Protein AF-A0A2A5PDM1-F1 (afdb_monomer)

Solvent-accessible surface area (backbone atoms only — not comparable to full-atom values): 4080 Å² total; per-residue (Å²): 88,80,44,75,78,89,86,54,77,47,7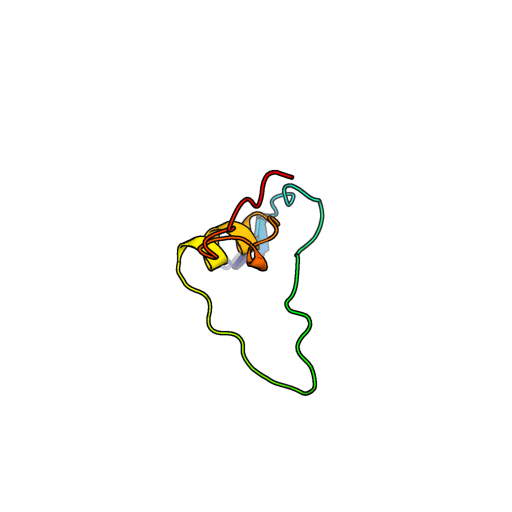7,57,83,78,86,35,78,67,74,42,74,64,73,79,90,60,68,90,85,59,85,81,90,69,56,72,68,29,46,56,27,39,78,42,16,37,71,26,90,60,55,90,53,84,74,78,79,80,82,128

Mean predicted aligned error: 8.23 Å

Foldseek 3Di:
DWDDPPVGIDDDDDAAPVRDFPDDPDDDDDDDDADPQLVVCRVNRHNSVPPPPPPPPPDD

Structure (mmCIF, N/CA/C/O backbone):
data_AF-A0A2A5PDM1-F1
#
_entry.id   AF-A0A2A5PDM1-F1
#
loop_
_atom_site.group_PDB
_atom_site.id
_atom_site.type_symbol
_atom_site.label_atom_id
_atom_site.label_alt_id
_atom_site.label_comp_id
_atom_site.label_asym_id
_atom_site.label_entity_id
_atom_site.label_seq_id
_atom_site.pdbx_PDB_ins_code
_atom_site.Cartn_x
_atom_site.Cartn_y
_atom_site.Cartn_z
_atom_site.occupancy
_atom_site.B_iso_or_equiv
_atom_site.auth_seq_id
_atom_site.auth_comp_id
_atom_site.auth_asym_id
_atom_site.auth_atom_id
_atom_site.pdbx_PDB_model_num
ATOM 1 N N . VAL A 1 1 ? 1.064 5.776 -5.924 1.00 83.00 1 VAL A N 1
ATOM 2 C CA . VAL A 1 1 ? 1.665 5.314 -7.195 1.00 83.00 1 VAL A CA 1
ATOM 3 C C . VAL A 1 1 ? 3.019 5.968 -7.326 1.00 83.00 1 VAL A C 1
ATOM 5 O O . VAL A 1 1 ? 3.102 7.167 -7.081 1.00 83.00 1 VAL A O 1
ATOM 8 N N . LEU A 1 2 ? 4.044 5.182 -7.642 1.00 91.50 2 LEU A N 1
ATOM 9 C CA . LEU A 1 2 ? 5.370 5.685 -7.971 1.00 91.50 2 LEU A CA 1
ATOM 10 C C . LEU A 1 2 ? 5.556 5.533 -9.481 1.00 91.50 2 LEU A C 1
ATOM 12 O O . LEU A 1 2 ? 5.341 4.436 -9.996 1.00 91.50 2 LEU A O 1
ATOM 16 N N . VAL A 1 3 ? 5.896 6.612 -10.177 1.00 92.56 3 VAL A N 1
ATOM 17 C CA . VAL A 1 3 ? 6.121 6.599 -11.630 1.00 92.56 3 VAL A CA 1
ATOM 18 C C . VAL A 1 3 ? 7.490 7.196 -11.911 1.00 92.56 3 VAL A C 1
ATOM 20 O O . VAL A 1 3 ? 7.806 8.260 -11.388 1.00 92.56 3 VAL A O 1
ATOM 23 N N . HIS A 1 4 ? 8.292 6.516 -12.725 1.00 95.31 4 HIS A N 1
ATOM 24 C CA . HIS A 1 4 ? 9.543 7.054 -13.248 1.00 95.31 4 HIS A CA 1
ATOM 25 C C . HIS A 1 4 ? 9.319 7.521 -14.688 1.00 95.31 4 HIS A C 1
ATOM 27 O O . HIS A 1 4 ? 8.835 6.739 -15.506 1.00 95.31 4 HIS A O 1
ATOM 33 N N . ASP A 1 5 ? 9.655 8.772 -14.992 1.00 93.06 5 ASP A N 1
ATOM 34 C CA . ASP A 1 5 ? 9.413 9.392 -16.306 1.00 93.06 5 ASP A CA 1
ATOM 35 C C . ASP A 1 5 ? 10.690 9.571 -17.151 1.00 93.06 5 ASP A C 1
ATOM 37 O O . ASP A 1 5 ? 10.631 10.111 -18.253 1.00 93.06 5 ASP A O 1
ATOM 41 N N . GLY A 1 6 ? 11.843 9.101 -16.660 1.00 93.31 6 GLY A N 1
ATOM 42 C CA . GLY A 1 6 ? 13.143 9.257 -17.324 1.00 93.31 6 GLY A CA 1
ATOM 43 C C . GLY A 1 6 ? 13.929 10.498 -16.893 1.00 93.31 6 GLY A C 1
ATOM 44 O O . GLY A 1 6 ? 15.132 10.552 -17.140 1.00 93.31 6 GLY A O 1
ATOM 45 N N . LEU A 1 7 ? 13.290 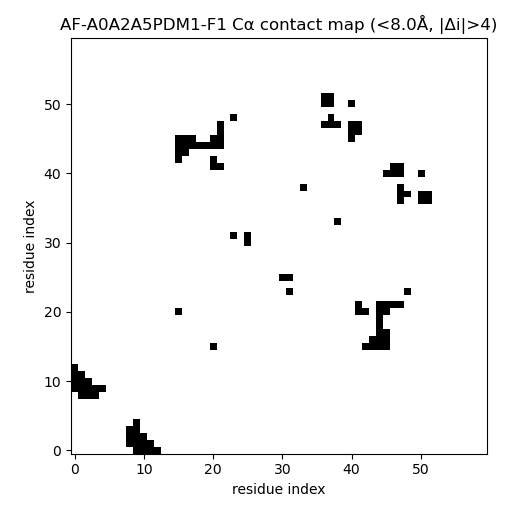11.456 -16.216 1.00 94.00 7 LEU A N 1
ATOM 46 C CA . LEU A 1 7 ? 13.924 12.656 -15.650 1.00 94.00 7 LEU A CA 1
ATOM 47 C C . LEU A 1 7 ? 13.880 12.654 -14.118 1.00 94.00 7 LEU A C 1
ATOM 49 O O . LEU A 1 7 ? 14.720 13.277 -13.468 1.00 94.00 7 LEU A O 1
ATOM 53 N N . GLY A 1 8 ? 12.923 11.938 -13.534 1.00 92.44 8 GLY A N 1
ATOM 54 C CA . GLY A 1 8 ? 12.782 11.797 -12.099 1.00 92.44 8 GLY A CA 1
ATOM 55 C C . GLY A 1 8 ? 11.675 10.828 -11.701 1.00 92.44 8 GLY A C 1
ATOM 56 O O . GLY A 1 8 ? 11.233 9.968 -12.467 1.00 92.44 8 GLY A O 1
ATOM 57 N N . ILE A 1 9 ? 11.256 10.949 -10.441 1.00 95.56 9 ILE A N 1
ATOM 58 C CA . ILE A 1 9 ? 10.237 10.098 -9.832 1.00 95.56 9 ILE A CA 1
ATOM 59 C C . ILE A 1 9 ? 9.069 10.960 -9.361 1.00 95.56 9 ILE A C 1
ATOM 61 O O . ILE A 1 9 ? 9.244 11.892 -8.577 1.00 95.56 9 ILE A O 1
ATOM 65 N N . TRP A 1 10 ? 7.865 10.581 -9.775 1.00 95.12 10 TRP A N 1
ATOM 66 C CA . TRP A 1 10 ? 6.612 11.147 -9.296 1.00 95.12 10 TRP A CA 1
ATOM 67 C C . TRP A 1 10 ? 5.972 10.233 -8.255 1.00 95.12 10 TRP A C 1
ATOM 69 O O . TRP A 1 10 ? 5.843 9.023 -8.466 1.00 95.12 10 TRP A O 1
ATOM 79 N N . LEU A 1 11 ? 5.518 10.825 -7.147 1.00 93.50 11 LEU A N 1
ATOM 80 C CA . LEU A 1 11 ? 4.749 10.142 -6.111 1.00 93.50 11 LEU A CA 1
ATOM 81 C C . LEU A 1 11 ? 3.341 10.729 -6.010 1.00 93.50 11 LEU A C 1
ATOM 83 O O . LEU A 1 11 ? 3.148 11.845 -5.536 1.00 93.50 11 LEU A O 1
ATOM 87 N N . CYS A 1 12 ? 2.340 9.930 -6.372 1.00 90.69 12 CYS A N 1
ATOM 88 C CA . CYS A 1 12 ? 0.945 10.226 -6.055 1.00 90.69 12 CYS A CA 1
ATOM 89 C C . CYS A 1 12 ? 0.550 9.477 -4.779 1.00 90.69 12 CYS A C 1
ATOM 91 O O . CYS A 1 12 ? 0.501 8.238 -4.777 1.00 90.69 12 CYS A O 1
ATOM 93 N N . ALA A 1 13 ? 0.234 10.216 -3.716 1.00 90.19 13 ALA A N 1
ATOM 94 C CA . ALA A 1 13 ? -0.303 9.681 -2.469 1.00 90.19 13 ALA A CA 1
ATOM 95 C C . ALA A 1 13 ? -1.730 10.200 -2.244 1.00 90.19 13 ALA A C 1
ATOM 97 O O . ALA A 1 13 ? -2.011 11.374 -2.466 1.00 90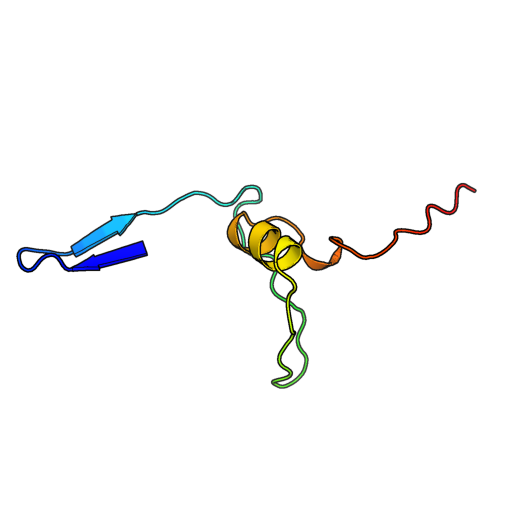.19 13 ALA A O 1
ATOM 98 N N . ARG A 1 14 ? -2.632 9.326 -1.784 1.00 90.31 14 ARG A N 1
ATOM 99 C CA . ARG A 1 14 ? -3.966 9.705 -1.298 1.00 90.31 14 ARG A CA 1
ATOM 100 C C . ARG A 1 14 ? -4.094 9.290 0.158 1.00 90.31 14 ARG A C 1
ATOM 102 O O . ARG A 1 14 ? -3.601 8.225 0.533 1.00 90.31 14 ARG A O 1
ATOM 109 N N . ARG A 1 15 ? -4.769 10.102 0.971 1.00 92.38 15 ARG A N 1
ATOM 110 C CA . ARG A 1 15 ? -5.108 9.703 2.339 1.00 92.38 15 ARG A CA 1
ATOM 111 C C . ARG A 1 15 ? -6.190 8.622 2.294 1.00 92.38 15 ARG A C 1
ATOM 113 O O . ARG A 1 15 ? -7.099 8.692 1.472 1.00 92.38 15 ARG A O 1
ATOM 120 N N . LEU A 1 16 ? -6.065 7.629 3.167 1.00 95.00 16 LEU A N 1
ATOM 121 C CA . LEU A 1 16 ? -7.088 6.607 3.374 1.00 95.00 16 LEU A CA 1
ATOM 122 C C . LEU A 1 16 ? -8.224 7.176 4.226 1.00 95.00 16 LEU A C 1
ATOM 124 O O . LEU A 1 16 ? -7.953 7.948 5.146 1.00 95.00 16 LEU A O 1
ATOM 128 N N . GLU A 1 17 ? -9.460 6.746 3.976 1.00 89.00 17 GLU A N 1
ATOM 129 C CA . GLU A 1 17 ? -10.660 7.226 4.685 1.00 89.00 17 GLU A CA 1
ATOM 130 C C . GLU A 1 17 ? -10.523 7.095 6.210 1.00 89.00 17 GLU A C 1
ATOM 132 O O . GLU A 1 17 ? -10.871 7.999 6.962 1.00 89.00 17 GLU A O 1
ATOM 137 N N . GLN A 1 18 ? -9.926 5.996 6.677 1.00 89.69 18 GLN A N 1
ATOM 138 C CA . GLN A 1 18 ? -9.683 5.745 8.104 1.00 89.69 18 GLN A CA 1
ATOM 139 C C . GLN A 1 18 ? -8.205 5.881 8.497 1.00 89.69 18 GLN A C 1
ATOM 141 O O . GLN A 1 18 ? -7.777 5.379 9.536 1.00 89.69 18 GLN A O 1
ATOM 146 N N . GLY A 1 19 ? -7.394 6.510 7.644 1.00 93.31 19 GLY A N 1
ATOM 147 C CA . GLY A 1 19 ? -5.972 6.758 7.895 1.00 93.31 19 GLY A CA 1
ATOM 148 C C . GLY A 1 19 ? -5.066 5.520 7.894 1.00 93.31 19 GLY A C 1
ATOM 149 O O . GLY A 1 19 ? -3.862 5.667 8.077 1.00 93.31 19 GLY A O 1
ATOM 150 N N . LYS A 1 20 ? -5.602 4.310 7.674 1.00 91.19 20 LYS A N 1
ATOM 151 C CA . LYS A 1 20 ? -4.837 3.054 7.620 1.00 91.19 20 LYS A CA 1
ATOM 152 C C . LYS A 1 20 ? -5.532 1.987 6.778 1.00 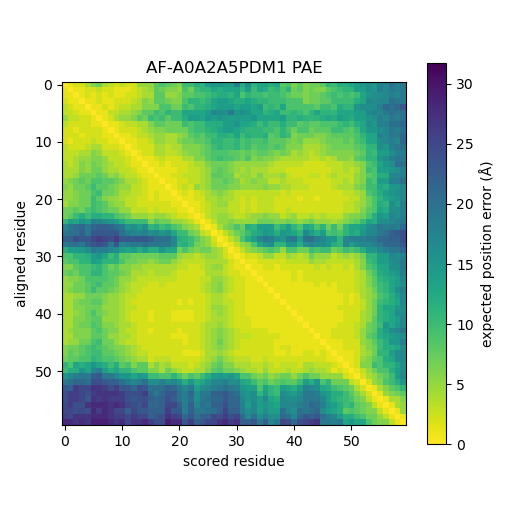91.19 20 LYS A C 1
ATOM 154 O O . LYS A 1 20 ? -6.744 2.027 6.575 1.00 91.19 20 LYS A O 1
ATOM 159 N N . PHE A 1 21 ? -4.760 0.999 6.337 1.00 92.38 21 PHE A N 1
ATOM 160 C CA . PHE A 1 21 ? -5.304 -0.213 5.735 1.00 92.38 21 PHE A CA 1
ATOM 161 C C . PHE A 1 21 ? -5.817 -1.180 6.806 1.00 92.38 21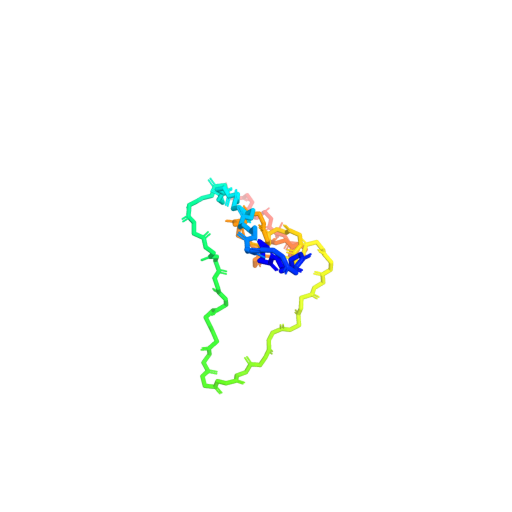 PHE A C 1
ATOM 163 O O . PHE A 1 21 ? -5.199 -1.363 7.857 1.00 92.38 21 PHE A O 1
ATOM 170 N N . HIS A 1 22 ? -6.938 -1.836 6.508 1.00 90.31 22 HIS A N 1
ATOM 171 C CA . HIS A 1 22 ? -7.557 -2.855 7.354 1.00 90.31 22 HIS A CA 1
ATOM 172 C C . HIS A 1 22 ? -7.126 -4.255 6.918 1.00 90.31 22 HIS A C 1
ATOM 174 O O . HIS A 1 22 ? -7.938 -5.013 6.403 1.00 90.31 22 HIS A O 1
ATOM 180 N N . TRP A 1 23 ? -5.853 -4.609 7.078 1.00 90.00 23 TRP A N 1
ATOM 181 C CA . TRP A 1 23 ? -5.333 -5.905 6.623 1.00 90.00 23 TRP A CA 1
ATOM 182 C C . TRP A 1 23 ? -6.093 -7.109 7.203 1.00 90.00 23 TRP A C 1
ATOM 184 O O . TRP A 1 23 ? -6.635 -7.054 8.311 1.00 90.00 23 TRP A O 1
ATOM 194 N N . ALA A 1 24 ? -6.137 -8.211 6.448 1.00 85.31 24 ALA A N 1
ATOM 195 C CA . ALA A 1 24 ? -6.637 -9.479 6.964 1.00 85.31 24 ALA A CA 1
ATOM 196 C C . ALA A 1 24 ? -5.777 -9.918 8.157 1.00 85.31 24 ALA A C 1
ATOM 198 O O . ALA A 1 24 ? -4.550 -9.838 8.109 1.00 85.31 24 ALA A O 1
ATOM 199 N N . LYS A 1 25 ? -6.418 -10.420 9.217 1.00 79.75 25 LYS A N 1
ATOM 200 C CA . LYS A 1 25 ? -5.721 -11.170 10.267 1.00 79.75 25 LYS A CA 1
ATOM 201 C C . LYS A 1 25 ? -5.434 -12.564 9.724 1.00 79.75 25 LYS A C 1
ATOM 203 O O . LYS A 1 25 ? -6.164 -13.506 10.006 1.00 79.75 25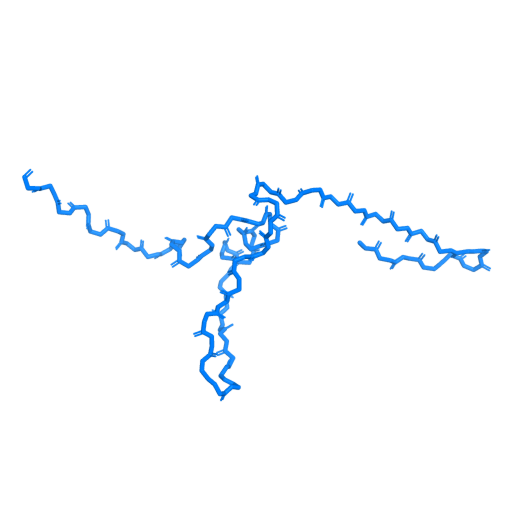 LYS A O 1
ATOM 208 N N . VAL A 1 26 ? -4.439 -12.649 8.856 1.00 73.44 26 VAL A N 1
ATOM 209 C CA . VAL A 1 26 ? -3.978 -13.915 8.302 1.00 73.44 26 VAL A CA 1
ATOM 210 C C . VAL A 1 26 ? -3.101 -14.590 9.349 1.00 73.44 26 VAL A C 1
ATOM 212 O O . VAL A 1 26 ? -2.109 -14.008 9.790 1.00 73.44 26 VAL A O 1
ATOM 215 N N . HIS A 1 27 ? -3.442 -15.812 9.743 1.00 64.25 27 HIS A N 1
ATOM 216 C CA . HIS A 1 27 ? -2.515 -16.658 10.483 1.00 64.25 27 HIS A CA 1
ATOM 217 C C . HIS A 1 27 ? -1.612 -17.383 9.472 1.00 64.25 27 HIS A C 1
ATOM 219 O O . HIS A 1 27 ? -2.097 -17.922 8.489 1.00 64.25 27 HIS A O 1
ATOM 225 N N . GLN A 1 28 ? -0.294 -17.351 9.690 1.00 59.25 28 GLN A N 1
ATOM 226 C CA . GLN A 1 28 ? 0.698 -18.206 9.013 1.00 59.25 28 GLN A CA 1
ATOM 227 C C . GLN A 1 28 ? 0.551 -18.348 7.479 1.00 59.25 28 GLN A C 1
ATOM 229 O O . GLN A 1 28 ? 0.419 -19.446 6.954 1.00 59.25 28 GLN A O 1
ATOM 234 N N . GLY A 1 29 ? 0.645 -17.239 6.739 1.00 67.38 29 GLY A N 1
ATOM 235 C CA . GLY A 1 29 ? 0.896 -17.286 5.289 1.00 67.38 29 GLY A CA 1
ATOM 236 C C . GLY A 1 29 ? -0.302 -17.625 4.394 1.00 67.38 29 GLY A C 1
ATOM 237 O O . GLY A 1 29 ? -0.114 -17.793 3.191 1.00 67.38 29 GLY A O 1
ATOM 238 N N . GLU A 1 30 ? -1.521 -17.691 4.929 1.00 78.38 30 GLU A N 1
ATOM 239 C CA . GLU A 1 30 ? -2.717 -17.898 4.106 1.00 78.38 30 GLU A CA 1
ATOM 240 C C . GLU A 1 30 ? -3.010 -16.685 3.194 1.00 78.38 30 GLU A C 1
ATOM 242 O O . GLU A 1 30 ? -2.952 -15.522 3.591 1.00 78.38 30 GLU A O 1
ATOM 247 N N . SER A 1 31 ? -3.349 -16.935 1.930 1.00 83.50 31 SER A N 1
ATOM 248 C CA . SER A 1 31 ? -3.815 -15.870 1.035 1.00 83.50 31 SER A CA 1
ATOM 249 C C . SER A 1 31 ? -5.329 -15.701 1.165 1.00 83.50 31 SER A C 1
ATOM 251 O O . SER A 1 31 ? -6.062 -16.679 1.292 1.00 83.50 31 SER A O 1
ATOM 253 N N . VAL A 1 32 ? -5.815 -14.456 1.135 1.00 86.12 32 VAL A N 1
ATOM 254 C CA . VAL A 1 32 ? -7.254 -14.161 1.125 1.00 86.12 32 VAL A CA 1
ATOM 255 C C . VAL A 1 32 ? -7.648 -13.681 -0.262 1.00 86.12 32 VAL A C 1
ATOM 257 O O . VAL A 1 32 ? -7.164 -12.649 -0.726 1.00 86.12 32 VAL A O 1
ATOM 260 N N . ALA A 1 33 ? -8.548 -14.415 -0.914 1.00 88.94 33 ALA A N 1
ATOM 261 C CA . ALA A 1 33 ? -9.166 -13.966 -2.153 1.00 88.94 33 ALA A CA 1
ATOM 262 C C . ALA A 1 33 ? -10.159 -12.829 -1.860 1.00 88.94 33 ALA A C 1
ATOM 264 O O . ALA A 1 33 ? -11.024 -12.961 -0.994 1.00 88.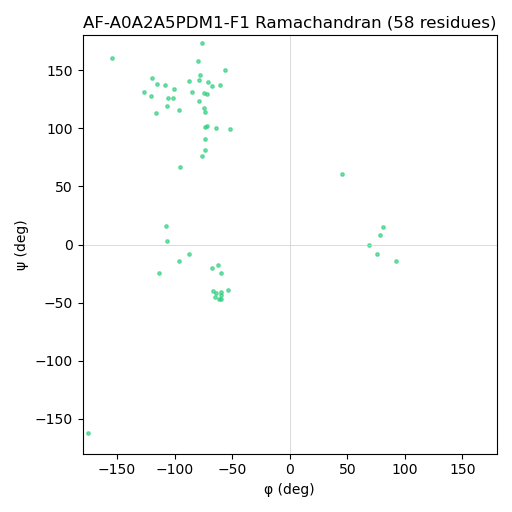94 33 ALA A O 1
ATOM 265 N N . LEU A 1 34 ? -10.034 -11.720 -2.591 1.00 90.69 34 LEU A N 1
ATOM 266 C CA . LEU A 1 34 ? -10.949 -10.581 -2.519 1.00 90.69 34 LEU A CA 1
ATOM 267 C C . LEU A 1 34 ? -11.791 -10.522 -3.787 1.00 90.69 34 LEU A C 1
ATOM 269 O O . LEU A 1 34 ? -11.264 -10.648 -4.893 1.00 90.69 34 LEU A O 1
ATOM 273 N N . ASN A 1 35 ? -13.087 -10.265 -3.632 1.00 92.44 35 ASN A N 1
ATOM 274 C CA . ASN A 1 35 ? -13.901 -9.834 -4.763 1.00 92.44 35 ASN A CA 1
ATOM 275 C C . ASN A 1 35 ? -13.623 -8.352 -5.103 1.00 92.44 35 ASN A C 1
ATOM 277 O O . ASN A 1 35 ? -12.911 -7.649 -4.378 1.00 92.44 35 ASN A O 1
ATOM 281 N N . LEU A 1 36 ? -14.194 -7.866 -6.210 1.00 93.81 36 LEU A N 1
ATOM 282 C CA . LEU A 1 36 ? -13.959 -6.499 -6.681 1.00 93.81 36 LEU A CA 1
ATOM 283 C C . LEU A 1 36 ? -14.375 -5.441 -5.648 1.00 93.81 36 LEU A C 1
ATOM 285 O O . LEU A 1 36 ? -13.626 -4.498 -5.412 1.00 93.81 36 LEU A O 1
ATOM 289 N N . GLU A 1 37 ? -15.531 -5.592 -5.006 1.00 93.56 37 GLU A N 1
ATOM 290 C CA . GLU A 1 37 ? -16.025 -4.618 -4.024 1.00 93.56 37 GLU A CA 1
ATOM 291 C C . GLU A 1 37 ? -15.146 -4.567 -2.769 1.00 93.56 37 GLU A C 1
ATOM 293 O O . GLU A 1 37 ? -14.837 -3.491 -2.254 1.00 93.56 37 GLU A O 1
ATOM 298 N N . GLN A 1 38 ? -14.689 -5.726 -2.297 1.00 93.75 38 GLN A N 1
ATOM 299 C CA . GLN A 1 38 ? -13.764 -5.832 -1.174 1.00 93.75 38 GLN A CA 1
ATOM 300 C C . GLN A 1 38 ? -12.417 -5.192 -1.509 1.00 93.75 38 GLN A C 1
ATOM 302 O O . GLN A 1 38 ? -11.863 -4.462 -0.684 1.00 93.75 38 GLN A O 1
ATOM 307 N N . LEU A 1 39 ? -11.912 -5.401 -2.727 1.00 94.06 39 LEU A N 1
ATOM 308 C CA . LEU A 1 39 ? -10.704 -4.732 -3.200 1.00 94.06 39 LEU A CA 1
ATOM 309 C C . LEU A 1 39 ? -10.889 -3.207 -3.243 1.00 94.06 39 LEU A C 1
ATOM 311 O O . LEU A 1 39 ? -10.044 -2.482 -2.718 1.00 94.06 39 LEU A O 1
ATOM 315 N N . GLN A 1 40 ? -12.002 -2.718 -3.800 1.00 93.94 40 GLN A N 1
ATOM 316 C CA . GLN A 1 40 ? -12.322 -1.285 -3.841 1.00 93.94 40 GLN A CA 1
ATOM 317 C C . GLN A 1 40 ? -12.412 -0.673 -2.435 1.00 93.94 40 GLN A C 1
ATOM 319 O O . GLN A 1 40 ? -11.897 0.419 -2.190 1.00 93.94 40 GLN A O 1
ATOM 324 N N . ALA A 1 41 ? -13.014 -1.381 -1.480 1.00 93.31 41 ALA A N 1
ATOM 325 C CA . ALA A 1 41 ? -13.066 -0.937 -0.093 1.00 93.31 41 ALA A CA 1
ATOM 326 C C . ALA A 1 41 ? -11.666 -0.888 0.543 1.00 93.31 41 ALA A C 1
ATOM 328 O O . ALA A 1 41 ? -11.309 0.113 1.170 1.00 93.31 41 ALA A O 1
ATOM 329 N N . LEU A 1 42 ? -10.846 -1.924 0.336 1.00 93.38 42 LEU A N 1
ATOM 330 C CA . LEU A 1 42 ? -9.492 -1.992 0.883 1.00 93.38 42 LEU A CA 1
ATOM 331 C C . LEU A 1 42 ? -8.619 -0.833 0.384 1.00 93.38 42 LEU A C 1
ATOM 333 O O . LEU A 1 42 ? -7.978 -0.179 1.206 1.00 93.38 42 LEU A O 1
ATOM 337 N N . ILE A 1 43 ? -8.619 -0.531 -0.921 1.00 92.56 43 ILE A N 1
ATOM 338 C CA . ILE A 1 43 ? -7.784 0.552 -1.482 1.00 92.56 43 ILE A CA 1
ATOM 339 C C . ILE A 1 43 ? -8.214 1.952 -1.019 1.00 92.56 43 ILE A C 1
ATOM 341 O O . ILE A 1 43 ? -7.412 2.884 -1.059 1.00 92.56 43 ILE A O 1
ATOM 345 N N . GLN A 1 44 ? -9.456 2.105 -0.553 1.00 92.62 44 GLN A N 1
ATOM 346 C CA . GLN A 1 44 ? -9.943 3.334 0.080 1.00 92.62 44 GLN A CA 1
ATOM 347 C C . GLN A 1 44 ? -9.667 3.373 1.593 1.00 92.62 44 GLN A C 1
ATOM 349 O O . GLN A 1 44 ? -9.839 4.410 2.232 1.00 92.62 44 GLN A O 1
ATOM 354 N N . GLY A 1 45 ? -9.194 2.269 2.178 1.00 92.75 45 GLY A N 1
ATOM 355 C CA . GLY A 1 45 ? -8.963 2.129 3.616 1.00 92.75 45 GLY A CA 1
ATOM 356 C C . GLY A 1 45 ? -10.225 1.815 4.418 1.00 92.75 45 GLY A C 1
ATOM 357 O O . GLY A 1 45 ? -10.217 1.940 5.642 1.00 92.75 45 GLY A O 1
ATOM 358 N N . LEU A 1 46 ? -11.302 1.396 3.755 1.00 93.00 46 LEU A N 1
ATOM 359 C CA . LEU A 1 46 ? -12.544 0.963 4.391 1.00 93.00 46 LEU A CA 1
ATOM 360 C C . LEU A 1 46 ? -12.425 -0.487 4.914 1.00 93.00 46 LEU A C 1
ATOM 362 O O . LEU A 1 46 ? -11.587 -1.259 4.433 1.00 93.00 46 LEU A O 1
ATOM 366 N N . PRO A 1 47 ? -13.255 -0.892 5.896 1.00 90.75 47 PRO A N 1
ATOM 367 C CA . PRO A 1 47 ? -13.259 -2.247 6.453 1.00 90.75 47 PRO A CA 1
ATOM 368 C C . PRO A 1 47 ? -13.883 -3.256 5.472 1.00 90.75 47 PRO A C 1
ATOM 370 O O . PRO A 1 47 ? -15.051 -3.636 5.588 1.00 90.75 47 PRO A O 1
ATOM 373 N N . TRP A 1 48 ? -13.088 -3.703 4.500 1.00 91.94 48 TRP A N 1
ATOM 374 C CA . TRP A 1 48 ? -13.503 -4.594 3.410 1.00 91.94 48 TRP A CA 1
ATOM 375 C C . TRP A 1 48 ? -14.057 -5.948 3.878 1.00 91.94 48 TRP A C 1
ATOM 377 O O . TRP A 1 48 ? -14.878 -6.536 3.183 1.00 91.94 48 TRP A O 1
ATOM 387 N N . GLN A 1 49 ? -13.691 -6.431 5.073 1.00 88.69 49 GLN A N 1
ATOM 388 C CA . GLN A 1 49 ? -14.141 -7.727 5.609 1.00 88.69 49 GLN A CA 1
ATOM 389 C C . GLN A 1 49 ? -15.666 -7.819 5.816 1.00 88.69 49 GLN A C 1
ATOM 391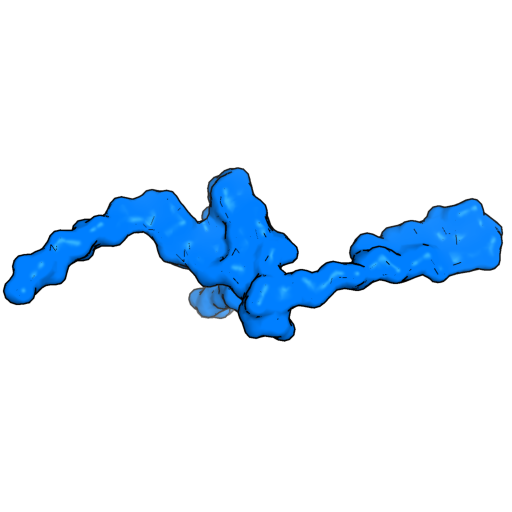 O O . GLN A 1 49 ? -16.199 -8.919 6.013 1.00 88.69 49 GLN A O 1
ATOM 396 N N . ARG A 1 50 ? -16.351 -6.667 5.847 1.00 86.00 50 ARG A N 1
ATOM 397 C CA . ARG A 1 50 ? -17.806 -6.546 6.033 1.00 86.00 50 ARG A CA 1
ATOM 398 C C . ARG A 1 50 ? -18.568 -6.420 4.710 1.00 86.00 50 ARG A C 1
ATOM 400 O O . ARG A 1 50 ? -19.780 -6.593 4.704 1.00 86.00 50 ARG A O 1
ATOM 407 N N . ILE A 1 51 ? -17.872 -6.147 3.608 1.00 85.75 51 ILE A N 1
ATOM 408 C CA . ILE A 1 51 ? -18.469 -5.994 2.279 1.00 85.75 51 ILE A CA 1
ATOM 409 C C . ILE A 1 51 ? -18.861 -7.376 1.742 1.00 85.75 51 ILE A C 1
ATOM 411 O O . ILE A 1 51 ? -18.064 -8.318 1.797 1.00 85.75 51 ILE A O 1
ATOM 415 N N . GLY A 1 52 ? -20.100 -7.513 1.265 1.00 73.25 52 GLY A N 1
ATOM 416 C CA . GLY A 1 52 ? -20.635 -8.755 0.692 1.00 73.25 52 GLY A CA 1
ATOM 417 C C . GLY A 1 52 ? -20.998 -9.857 1.698 1.00 73.25 52 GLY A C 1
ATOM 418 O O . GLY A 1 52 ? -21.632 -10.838 1.317 1.00 73.25 52 GLY A O 1
ATOM 419 N N . ARG A 1 53 ? -20.669 -9.718 2.993 1.00 66.38 53 ARG A N 1
ATOM 420 C CA . ARG A 1 53 ? -21.283 -10.557 4.035 1.00 66.38 53 ARG A CA 1
ATOM 421 C C . ARG A 1 53 ? -22.710 -10.066 4.228 1.00 66.38 53 ARG A C 1
ATOM 423 O O . ARG A 1 53 ? -22.878 -8.955 4.724 1.00 66.38 53 ARG A O 1
ATOM 430 N N . GLN A 1 54 ? -23.709 -10.888 3.897 1.00 56.06 54 GLN A N 1
ATOM 431 C CA . GLN A 1 54 ? -25.083 -10.684 4.359 1.00 56.06 54 GLN A CA 1
ATOM 432 C C . GLN A 1 54 ? -25.039 -10.516 5.883 1.00 56.06 54 GLN A C 1
ATOM 434 O O . GLN A 1 54 ? -24.8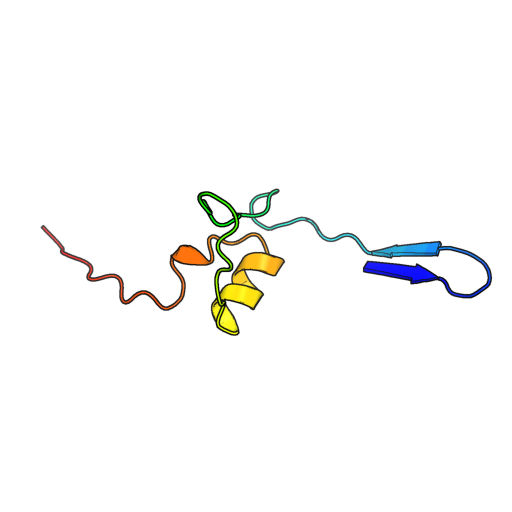58 -11.480 6.625 1.00 56.06 54 GLN A O 1
ATOM 439 N N . GLN A 1 55 ? -25.094 -9.272 6.354 1.00 52.88 55 GLN A N 1
ATOM 440 C CA . GLN A 1 55 ? -25.232 -8.991 7.771 1.00 52.88 55 GLN A CA 1
ATOM 441 C C . GLN A 1 55 ? -26.671 -9.375 8.101 1.00 52.88 55 GLN A C 1
ATOM 443 O O . GLN A 1 55 ? -27.599 -8.651 7.747 1.00 52.88 55 GLN A O 1
ATOM 448 N N . VAL A 1 56 ? -26.868 -10.544 8.714 1.00 57.78 56 VAL A N 1
ATOM 449 C CA . VAL A 1 56 ? -28.135 -10.848 9.377 1.00 57.78 56 VAL A CA 1
ATOM 450 C C . VAL A 1 56 ? -28.243 -9.843 10.515 1.00 57.78 56 VAL A C 1
ATOM 452 O O . VAL A 1 56 ? -27.566 -9.962 11.535 1.00 57.78 56 VAL A O 1
ATOM 455 N N . VAL A 1 57 ? -29.022 -8.788 10.293 1.00 62.75 57 VAL A N 1
ATOM 456 C CA . VAL A 1 57 ? -29.386 -7.845 11.345 1.00 62.75 57 VAL A CA 1
ATOM 457 C C . VAL A 1 57 ? -30.398 -8.568 12.223 1.00 62.75 57 VAL A C 1
ATOM 459 O O . VAL A 1 57 ? -31.594 -8.550 11.948 1.00 62.75 57 VAL A O 1
ATOM 462 N N . THR A 1 58 ? -29.920 -9.252 13.259 1.00 57.16 58 THR A N 1
ATOM 463 C CA . THR A 1 58 ? -30.796 -9.696 14.342 1.00 57.16 58 THR A CA 1
ATOM 464 C C . THR A 1 58 ? -31.153 -8.457 15.154 1.00 57.16 58 THR A C 1
ATOM 466 O O . THR A 1 58 ? -30.333 -7.963 15.926 1.00 57.16 58 THR A O 1
ATOM 469 N N . MET A 1 59 ? -32.351 -7.915 14.933 1.00 54.03 59 MET A N 1
ATOM 470 C CA . MET A 1 59 ? -32.956 -6.981 15.879 1.00 54.03 59 MET A CA 1
ATOM 471 C C . MET A 1 59 ? -33.434 -7.803 17.080 1.00 54.03 59 MET A C 1
ATOM 473 O O . MET A 1 59 ? -34.244 -8.715 16.908 1.00 54.03 59 MET A O 1
ATOM 477 N N . LEU A 1 60 ? -32.863 -7.524 18.252 1.00 54.88 60 LEU A N 1
ATOM 478 C CA . LEU A 1 60 ? -33.415 -7.919 19.549 1.00 54.88 60 LEU A CA 1
ATOM 479 C C . LEU A 1 60 ? -34.353 -6.817 20.042 1.00 54.88 60 LEU A C 1
ATOM 481 O O . LEU A 1 60 ? -34.016 -5.634 19.801 1.00 54.88 60 LEU A O 1
#

pLDDT: mean 84.47, std 12.95, range [52.88, 95.56]

Sequence (60 aa):
VLVHDGLGIWLCARRLEQGKFHWAKVHQGESVALNLEQLQALIQGLPWQRIGRQQVVTML

Radius of gyration: 16.53 Å; Cα contacts (8 Å, |Δi|>4): 54; chains: 1; bounding box: 47×31×37 Å

Secondary structure (DSSP, 8-state):
-EEE-SS-EEE-----TTSS------STT------HHHHHHHHHT--GGGTTS-------